Protein AF-A0A5N6U2P1-F1 (afdb_monomer)

Organism: Aspergillus avenaceus (NCBI:txid36643)

Radius of gyration: 16.38 Å; Cα contacts (8 Å, |Δi|>4): 109; chains: 1; bounding box: 56×25×41 Å

pLDDT: mean 74.32, std 17.7, range [40.38, 96.38]

Sequence (129 aa):
MARLFEHRIFPTGVAFATRALREAFEVDHDEPHRSVYILGAAQWILWYGQTLSSLVWQRIHSDARPEFPVTAEHSLDRFTTEKWKLWKTRFREYQGNDECAKVAQKAACLMDALEKNLTSPHVDQPSTT

Mean predicted aligned error: 10.52 Å

Secondary structure (DSSP, 8-state):
---GGGGT----SHHHHHHHHHHHHTS---TTHHHHHHHHHHHHHHHHHHHHHHHHHHHHH--PPPSS---GGG-GGG--HHHHHHHHHHHHH--SSHHHHHHHHHHHHHHHHHHHHHHS---------

Foldseek 3Di:
DDPCVVVVNFDLDPLSLQVLLCLLQVDDDDPPSNLSSLLVNLVSLVVCVLVLLVLQVCVVVDPDQDPDPQDPVSDCVPVYPVSLVRSLVCLCPDDPDPVSNVSSPVSSVSSVVSVVVSPDDPPPDPPDD

InterPro domains:
  IPR022085 Oxopyrrolidines biosynthesis cluster protein G [PF12311] (1-91)

Structure (mmCIF, N/CA/C/O backbone):
data_AF-A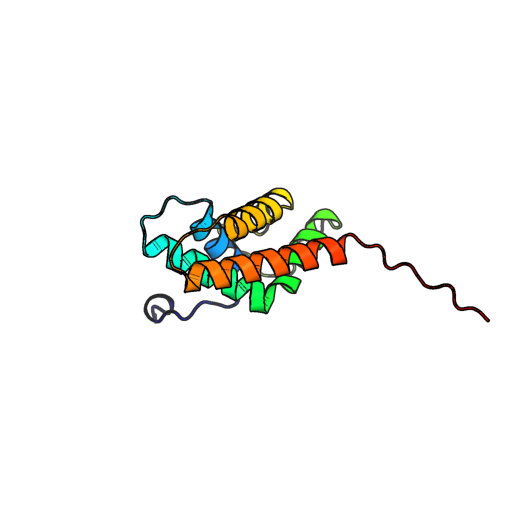0A5N6U2P1-F1
#
_entry.id   AF-A0A5N6U2P1-F1
#
loop_
_atom_site.group_PDB
_atom_site.id
_atom_site.type_symbol
_atom_site.label_atom_id
_atom_site.label_alt_id
_atom_site.label_comp_id
_atom_site.label_asym_id
_atom_site.label_entity_id
_atom_site.label_seq_id
_atom_site.pdbx_PDB_ins_code
_atom_site.Cartn_x
_atom_site.Cartn_y
_atom_site.Cartn_z
_atom_site.occupancy
_atom_site.B_iso_or_equiv
_atom_site.auth_seq_id
_atom_site.auth_comp_id
_atom_site.auth_asym_id
_atom_site.auth_atom_id
_atom_site.pdbx_PDB_model_num
ATOM 1 N N . MET A 1 1 ? -13.296 -14.034 -26.074 1.00 43.72 1 MET A N 1
ATOM 2 C CA . MET A 1 1 ? -12.328 -13.712 -25.002 1.00 43.72 1 MET A CA 1
ATOM 3 C C . MET A 1 1 ? -13.059 -13.763 -23.671 1.00 43.72 1 MET A C 1
ATOM 5 O O . MET A 1 1 ? -14.073 -13.089 -23.549 1.00 43.72 1 MET A O 1
ATOM 9 N N . ALA A 1 2 ? -12.618 -14.593 -22.722 1.00 42.84 2 ALA A N 1
ATOM 10 C CA . ALA A 1 2 ? -13.263 -14.697 -21.411 1.00 42.84 2 ALA A CA 1
ATOM 11 C C . ALA A 1 2 ? -12.993 -13.429 -20.582 1.00 42.84 2 ALA A C 1
ATOM 13 O O . ALA A 1 2 ? -11.846 -12.996 -20.462 1.00 42.84 2 ALA A O 1
ATOM 14 N N . ARG A 1 3 ? -14.043 -12.820 -20.023 1.00 50.03 3 ARG A N 1
ATOM 15 C CA . ARG A 1 3 ? -13.950 -11.617 -19.188 1.00 50.03 3 ARG A CA 1
ATOM 16 C C . ARG A 1 3 ? -13.594 -12.019 -17.755 1.00 50.03 3 ARG A C 1
ATOM 18 O O . ARG A 1 3 ? -14.439 -12.066 -16.873 1.00 50.03 3 ARG A O 1
ATOM 25 N N . LEU A 1 4 ? -12.321 -12.340 -17.532 1.00 54.22 4 LEU A N 1
ATOM 26 C CA . LEU A 1 4 ? -11.798 -12.850 -16.251 1.00 54.22 4 LEU A CA 1
ATOM 27 C C . LEU A 1 4 ? -12.116 -11.938 -15.047 1.00 54.22 4 LEU A C 1
AT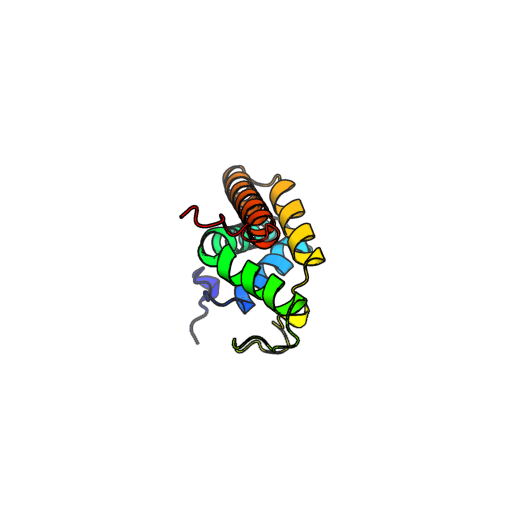OM 29 O O . LEU A 1 4 ? -12.334 -12.426 -13.939 1.00 54.22 4 LEU A O 1
ATOM 33 N N . PHE A 1 5 ? -12.244 -10.629 -15.283 1.00 46.94 5 PHE A N 1
ATOM 34 C CA . PHE A 1 5 ? -12.655 -9.646 -14.278 1.00 46.94 5 PHE A CA 1
ATOM 35 C C . PHE A 1 5 ? -14.098 -9.829 -13.786 1.00 46.94 5 PHE A C 1
ATOM 37 O O . PHE A 1 5 ? -14.353 -9.644 -12.599 1.00 46.94 5 PHE A O 1
ATOM 44 N N . GLU A 1 6 ? -15.025 -10.251 -14.653 1.00 54.22 6 GLU A N 1
ATOM 45 C CA . GLU A 1 6 ? -16.423 -10.525 -14.272 1.00 54.22 6 GLU A CA 1
ATOM 46 C C . GLU A 1 6 ? -16.522 -11.730 -13.322 1.00 54.22 6 GLU A C 1
ATOM 48 O O . GLU A 1 6 ? -17.463 -11.839 -12.540 1.00 54.22 6 GLU A O 1
ATOM 53 N N . HIS A 1 7 ? -15.499 -12.589 -13.322 1.00 52.84 7 HIS A N 1
ATOM 54 C CA . HIS A 1 7 ? -15.379 -13.742 -12.434 1.00 52.84 7 HIS A CA 1
ATOM 55 C C . HIS A 1 7 ? -14.413 -13.520 -11.261 1.00 52.84 7 HIS A C 1
ATOM 57 O O . HIS A 1 7 ? -14.073 -14.480 -10.573 1.00 52.84 7 HIS A O 1
ATOM 63 N N . ARG A 1 8 ? -13.972 -12.277 -11.009 1.00 51.59 8 ARG A N 1
ATOM 64 C CA . ARG A 1 8 ? -13.016 -11.930 -9.933 1.00 51.59 8 ARG A CA 1
ATOM 65 C C . ARG A 1 8 ? -11.684 -12.694 -10.019 1.00 51.59 8 ARG A C 1
ATOM 67 O O . ARG A 1 8 ? -11.005 -12.878 -9.011 1.00 51.59 8 ARG A O 1
ATOM 74 N N . ILE A 1 9 ? -11.300 -13.139 -11.217 1.00 49.88 9 ILE A N 1
ATOM 75 C CA . ILE A 1 9 ? -10.001 -13.766 -11.468 1.00 49.88 9 ILE A CA 1
ATOM 76 C C . ILE A 1 9 ? -9.036 -12.655 -11.864 1.00 49.88 9 ILE A C 1
ATOM 78 O O . ILE A 1 9 ? -9.091 -12.117 -12.972 1.00 49.88 9 ILE A O 1
ATOM 82 N N . PHE A 1 10 ? -8.164 -12.293 -10.930 1.00 54.53 10 PHE A N 1
ATOM 83 C CA . PHE A 1 10 ? -7.203 -11.217 -11.109 1.00 54.53 10 PHE A CA 1
ATOM 84 C C . PHE A 1 10 ? -5.871 -11.765 -11.643 1.00 54.53 10 PHE A C 1
ATOM 86 O O . PHE A 1 10 ? -5.324 -12.699 -11.051 1.00 54.53 10 PHE A O 1
ATOM 93 N N . PRO A 1 11 ? -5.317 -11.209 -12.738 1.00 56.31 11 PRO A N 1
ATOM 94 C CA . PRO A 1 11 ? -3.963 -11.539 -13.169 1.00 56.31 11 PRO A CA 1
ATOM 95 C C . PRO A 1 11 ? -2.972 -11.244 -12.035 1.00 56.31 11 PRO A C 1
ATOM 97 O O . PRO A 1 11 ? -2.982 -10.153 -11.474 1.00 56.31 11 PRO A O 1
ATOM 100 N N . THR A 1 12 ? -2.087 -12.182 -11.702 1.00 61.47 12 THR A N 1
ATOM 101 C CA . THR A 1 12 ? -1.146 -12.060 -10.568 1.00 61.47 12 THR A CA 1
ATOM 102 C C . THR A 1 12 ? 0.057 -11.148 -10.843 1.00 61.47 12 THR A C 1
ATOM 104 O O . THR A 1 12 ? 0.949 -11.029 -10.008 1.00 61.47 12 THR A O 1
ATOM 107 N N . GLY A 1 13 ? 0.098 -10.469 -11.992 1.00 68.31 13 GLY A N 1
ATOM 108 C CA . GLY A 1 13 ? 1.231 -9.641 -12.402 1.00 68.31 13 GLY A CA 1
ATOM 109 C C . GLY A 1 13 ? 1.360 -8.324 -11.629 1.00 68.31 13 GLY A C 1
ATOM 110 O O . GLY A 1 13 ? 0.380 -7.729 -11.186 1.00 68.31 13 GLY A O 1
ATOM 111 N N . VAL A 1 14 ? 2.584 -7.803 -11.553 1.00 70.94 14 VAL A N 1
ATOM 112 C CA . VAL A 1 14 ? 2.902 -6.511 -10.914 1.00 70.94 14 VAL A CA 1
ATOM 113 C C . VAL A 1 14 ? 2.126 -5.339 -11.534 1.00 70.94 14 VAL A C 1
ATOM 115 O O . VAL A 1 14 ? 1.682 -4.436 -10.832 1.00 70.94 14 VAL A O 1
ATOM 118 N N . ALA A 1 15 ? 1.896 -5.372 -12.848 1.00 72.50 15 ALA A N 1
ATOM 119 C CA . ALA A 1 15 ? 1.059 -4.399 -13.551 1.00 72.50 15 ALA A CA 1
ATOM 120 C C . ALA A 1 15 ? -0.365 -4.313 -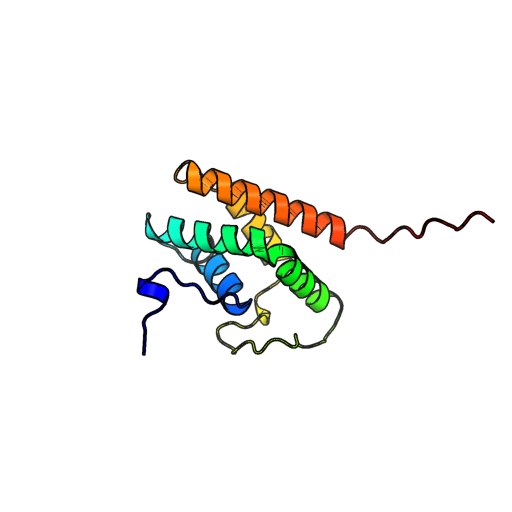12.968 1.00 72.50 15 ALA A C 1
ATOM 122 O O . ALA A 1 15 ? -0.923 -3.221 -12.828 1.00 72.50 15 ALA A O 1
ATOM 123 N N . PHE A 1 16 ? -0.937 -5.461 -12.589 1.00 74.94 16 PHE A N 1
ATOM 124 C CA . PHE A 1 16 ? -2.250 -5.523 -11.961 1.00 74.94 16 PHE A CA 1
ATOM 125 C C . PHE A 1 16 ? -2.215 -4.946 -10.544 1.00 74.94 16 PHE A C 1
ATOM 127 O O . PHE A 1 16 ? -3.080 -4.141 -10.211 1.00 74.94 16 PHE A O 1
ATOM 134 N N . ALA A 1 17 ? -1.192 -5.272 -9.749 1.00 79.00 17 ALA A N 1
ATOM 135 C CA . ALA A 1 17 ? -0.997 -4.694 -8.417 1.00 79.00 17 ALA A CA 1
ATOM 136 C C . ALA A 1 17 ? -0.971 -3.164 -8.456 1.00 79.00 17 ALA A C 1
ATOM 138 O O . ALA A 1 17 ? -1.696 -2.494 -7.721 1.00 79.00 17 ALA A O 1
ATOM 139 N N . THR A 1 18 ? -0.179 -2.614 -9.379 1.00 78.94 18 THR A N 1
ATOM 140 C CA . THR A 1 18 ? -0.067 -1.171 -9.600 1.00 78.94 18 THR A CA 1
ATOM 141 C C . THR A 1 18 ? -1.401 -0.562 -9.985 1.00 78.94 18 THR A C 1
ATOM 143 O O . THR A 1 18 ? -1.775 0.481 -9.455 1.00 78.94 18 THR A O 1
ATOM 146 N N . ARG A 1 19 ? -2.146 -1.204 -10.890 1.00 81.06 19 ARG A N 1
ATOM 147 C CA . ARG A 1 19 ? -3.484 -0.738 -11.247 1.00 81.06 19 ARG A CA 1
ATOM 148 C C . ARG A 1 19 ? -4.412 -0.762 -10.034 1.00 81.06 19 ARG A C 1
ATOM 150 O O . ARG A 1 19 ? -5.017 0.259 -9.750 1.00 81.06 19 ARG A O 1
ATOM 157 N N . ALA A 1 20 ? -4.487 -1.871 -9.304 1.00 85.56 20 ALA A N 1
ATOM 158 C CA . ALA A 1 20 ? -5.373 -2.014 -8.152 1.00 85.56 20 ALA A CA 1
ATOM 159 C C . ALA A 1 20 ? -5.085 -0.968 -7.060 1.00 85.56 20 ALA A C 1
ATOM 161 O O . ALA A 1 20 ? -6.016 -0.370 -6.535 1.00 85.56 20 ALA A O 1
ATOM 162 N N . LEU A 1 21 ? -3.810 -0.685 -6.769 1.00 88.25 21 LEU A N 1
ATOM 163 C CA . LEU A 1 21 ? -3.408 0.357 -5.813 1.00 88.25 21 LEU A CA 1
ATOM 164 C C . LEU A 1 21 ? -3.831 1.763 -6.261 1.00 88.25 21 LEU A C 1
ATOM 166 O O . LEU A 1 21 ? -4.281 2.567 -5.445 1.00 88.25 21 LEU A O 1
ATOM 170 N N . ARG A 1 22 ? -3.718 2.057 -7.560 1.00 87.38 22 ARG A N 1
ATOM 171 C CA . ARG A 1 22 ? -4.159 3.339 -8.126 1.00 87.38 22 ARG A CA 1
ATOM 172 C C . ARG A 1 22 ? -5.675 3.469 -8.096 1.00 87.38 22 ARG A C 1
ATOM 174 O O . ARG A 1 22 ? -6.176 4.483 -7.635 1.00 87.38 22 ARG A O 1
ATOM 181 N N . GLU A 1 23 ? -6.394 2.444 -8.529 1.00 88.12 23 GLU A N 1
ATOM 182 C CA . GLU A 1 23 ? -7.858 2.429 -8.471 1.00 88.12 23 GLU A CA 1
ATOM 183 C C . GLU A 1 23 ? -8.357 2.543 -7.021 1.00 88.12 23 GLU A C 1
ATOM 185 O O . GLU A 1 23 ? -9.344 3.210 -6.760 1.00 88.12 23 GLU A O 1
ATOM 190 N N . ALA A 1 24 ? -7.651 1.967 -6.045 1.00 88.75 24 ALA A N 1
ATOM 191 C CA . ALA A 1 24 ? -8.032 2.050 -4.636 1.00 88.75 24 ALA A CA 1
ATOM 192 C C . ALA A 1 24 ? -7.866 3.456 -4.015 1.00 88.75 24 ALA A C 1
ATOM 194 O O . ALA A 1 24 ? -8.639 3.836 -3.125 1.00 88.75 24 ALA A O 1
ATOM 195 N N . PHE A 1 25 ? -6.830 4.203 -4.424 1.00 89.94 25 PHE A N 1
ATOM 196 C CA . PHE A 1 25 ? -6.350 5.374 -3.671 1.00 89.94 25 PHE A CA 1
ATOM 197 C C . PHE A 1 25 ? -6.060 6.640 -4.483 1.00 89.94 25 PHE A C 1
ATOM 199 O O . PHE A 1 25 ? -5.823 7.686 -3.881 1.00 89.94 25 PHE A O 1
ATOM 206 N N . GLU A 1 26 ? -6.038 6.561 -5.810 1.00 87.50 26 GLU A N 1
ATOM 207 C CA . GLU A 1 26 ? -5.763 7.689 -6.715 1.00 87.50 26 GLU A CA 1
ATOM 208 C C . GLU A 1 26 ? -6.938 8.015 -7.642 1.00 87.50 26 GLU A C 1
ATOM 210 O O . GLU A 1 26 ? -6.905 9.043 -8.314 1.00 87.50 26 GLU A O 1
ATOM 215 N N . VAL A 1 27 ? -7.943 7.143 -7.708 1.00 86.06 27 VAL A N 1
ATOM 216 C CA . VAL A 1 27 ? -9.161 7.344 -8.493 1.00 86.06 27 VAL A CA 1
ATOM 217 C C . VAL A 1 27 ? -10.334 7.464 -7.531 1.00 86.06 27 VAL A C 1
ATOM 219 O O . VAL A 1 27 ? -10.460 6.670 -6.596 1.00 86.06 27 VAL A O 1
ATOM 222 N N . ASP A 1 28 ? -11.185 8.459 -7.763 1.00 82.88 28 ASP A N 1
ATOM 223 C CA . ASP A 1 28 ? -12.415 8.627 -7.000 1.00 82.88 28 ASP A CA 1
ATOM 224 C C . ASP A 1 28 ? -13.443 7.595 -7.466 1.00 82.88 28 ASP A C 1
ATOM 226 O O . ASP A 1 28 ? -13.902 7.609 -8.608 1.00 82.88 28 ASP A O 1
ATOM 230 N N . HIS A 1 29 ? -13.785 6.683 -6.559 1.00 81.25 29 HIS A N 1
ATOM 231 C CA . HIS A 1 29 ? -14.818 5.670 -6.743 1.00 81.25 29 HIS A CA 1
ATOM 232 C C . HIS A 1 29 ? -15.837 5.774 -5.617 1.00 81.25 29 HIS A C 1
ATOM 234 O O . HIS A 1 29 ? -15.462 5.923 -4.450 1.00 81.25 29 HIS A O 1
ATOM 240 N N . ASP A 1 30 ? -17.107 5.584 -5.958 1.00 83.06 30 ASP A N 1
ATOM 241 C CA . ASP A 1 30 ? -18.156 5.365 -4.968 1.00 83.06 30 ASP A CA 1
ATOM 242 C C . ASP A 1 30 ? -18.021 3.969 -4.335 1.00 83.06 30 ASP A C 1
ATOM 244 O O . ASP A 1 30 ? -17.568 3.000 -4.960 1.00 83.06 30 ASP A O 1
ATOM 248 N N . GLU A 1 31 ? -18.462 3.826 -3.086 1.00 75.88 31 GLU A N 1
ATOM 249 C CA . GLU A 1 31 ? -18.674 2.499 -2.503 1.00 75.88 31 GLU A CA 1
ATOM 250 C C . GLU A 1 31 ? -19.850 1.797 -3.215 1.00 75.88 31 GLU A C 1
ATOM 252 O O . GLU A 1 31 ? -20.840 2.449 -3.550 1.00 75.88 31 GLU A O 1
ATOM 257 N N . PRO A 1 32 ? -19.787 0.474 -3.474 1.00 79.44 32 PRO A N 1
ATOM 258 C CA . PRO A 1 32 ? -18.800 -0.496 -2.987 1.00 79.44 32 PRO A CA 1
ATOM 259 C C . PRO A 1 32 ? -17.602 -0.721 -3.930 1.00 79.44 32 PRO A C 1
ATOM 261 O O . PRO A 1 32 ? -16.786 -1.613 -3.687 1.00 79.44 32 PRO A O 1
ATOM 264 N N . HIS A 1 33 ? -17.498 0.023 -5.036 1.00 81.50 33 HIS A N 1
ATOM 265 C CA . HIS A 1 33 ? -16.470 -0.211 -6.058 1.00 81.50 33 HIS A CA 1
ATOM 266 C C . HIS A 1 33 ? -15.064 0.016 -5.504 1.00 81.50 33 HIS A C 1
ATOM 268 O O . HIS A 1 33 ? -14.164 -0.796 -5.736 1.00 81.50 33 HIS A O 1
ATOM 274 N N . ARG A 1 34 ? -14.894 1.060 -4.689 1.00 85.06 34 ARG A N 1
ATOM 275 C CA . ARG A 1 34 ? -13.631 1.343 -4.002 1.00 85.06 34 ARG A CA 1
ATOM 276 C C . ARG A 1 34 ? -13.192 0.196 -3.083 1.00 85.06 34 ARG A C 1
ATOM 278 O O . ARG A 1 34 ? -12.038 -0.231 -3.162 1.00 85.06 34 ARG A O 1
ATOM 285 N N . SER A 1 35 ? -14.106 -0.365 -2.284 1.00 86.06 35 SER A N 1
ATOM 286 C CA . SER A 1 35 ? -13.832 -1.528 -1.423 1.00 86.06 35 SER A CA 1
ATOM 287 C C . SER A 1 35 ? -13.256 -2.726 -2.187 1.00 86.06 35 SER A C 1
ATOM 289 O O . SER A 1 35 ? -12.379 -3.417 -1.668 1.00 86.06 35 SER A O 1
ATOM 291 N N . VAL A 1 36 ? -13.716 -2.984 -3.418 1.00 87.75 36 VAL A N 1
ATOM 292 C CA . VAL A 1 36 ? -13.224 -4.105 -4.240 1.00 87.75 36 VAL A CA 1
ATOM 293 C C . VAL A 1 36 ? -11.761 -3.903 -4.629 1.00 87.75 36 VAL A C 1
ATOM 295 O O . VAL A 1 36 ? -10.962 -4.835 -4.517 1.00 87.75 36 VAL A O 1
ATOM 298 N N . TYR A 1 37 ? -11.389 -2.690 -5.040 1.00 89.12 37 TYR A N 1
ATOM 299 C CA . TYR A 1 37 ? -10.001 -2.378 -5.377 1.00 89.12 37 TYR A CA 1
ATOM 300 C C . TYR A 1 37 ? -9.093 -2.396 -4.150 1.00 89.12 37 TYR A C 1
ATOM 302 O O . TYR A 1 37 ? -7.981 -2.913 -4.238 1.00 89.12 37 TYR A O 1
ATOM 310 N N . ILE A 1 38 ? -9.572 -1.919 -2.997 1.00 90.38 38 ILE A N 1
ATOM 311 C CA . ILE A 1 38 ? -8.824 -1.983 -1.734 1.00 90.38 38 ILE A CA 1
ATOM 312 C C . ILE A 1 38 ? -8.561 -3.434 -1.330 1.00 90.38 38 ILE A C 1
ATOM 314 O O . ILE A 1 38 ? -7.420 -3.767 -1.014 1.00 90.38 38 ILE A O 1
ATOM 318 N N . LEU A 1 39 ? -9.567 -4.312 -1.398 1.00 90.62 39 LEU A N 1
ATOM 319 C CA . LEU A 1 39 ? -9.384 -5.742 -1.129 1.00 90.62 39 LEU A CA 1
ATOM 320 C C . LEU A 1 39 ? -8.395 -6.377 -2.104 1.00 90.62 39 LEU A C 1
ATOM 322 O O . LEU A 1 39 ? -7.460 -7.045 -1.668 1.00 90.62 39 LEU A O 1
ATOM 326 N N . GLY A 1 40 ? -8.567 -6.143 -3.408 1.00 87.88 40 GLY A N 1
ATOM 327 C CA . GLY A 1 40 ? -7.678 -6.690 -4.431 1.00 87.88 40 GLY A CA 1
ATOM 328 C C . GLY A 1 40 ? -6.229 -6.238 -4.243 1.00 87.88 40 GLY A C 1
ATOM 329 O O . GLY A 1 40 ? -5.309 -7.054 -4.295 1.00 87.88 40 GLY A O 1
ATOM 330 N N . ALA A 1 41 ? -6.021 -4.953 -3.953 1.00 90.31 41 ALA A N 1
ATOM 331 C CA . ALA A 1 41 ? -4.702 -4.397 -3.694 1.00 90.31 41 ALA A CA 1
ATOM 332 C C . ALA A 1 41 ? -4.096 -4.945 -2.391 1.00 90.31 41 ALA A C 1
ATOM 334 O O . ALA A 1 41 ? -2.946 -5.383 -2.388 1.00 90.31 41 ALA A O 1
ATOM 335 N N . ALA A 1 42 ? -4.864 -4.979 -1.298 1.00 92.50 42 ALA A N 1
ATOM 336 C CA . ALA A 1 42 ? -4.397 -5.487 -0.011 1.00 92.50 42 ALA A CA 1
ATOM 337 C C . ALA A 1 42 ? -4.022 -6.972 -0.092 1.00 92.50 42 ALA A C 1
ATOM 339 O O . ALA A 1 42 ? -2.969 -7.379 0.394 1.00 92.50 42 ALA A O 1
ATOM 340 N N . GLN A 1 43 ? -4.849 -7.779 -0.755 1.00 90.00 43 GLN A N 1
ATOM 341 C CA . GLN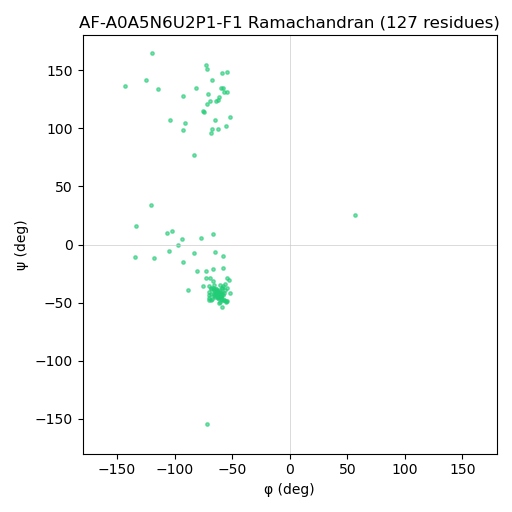 A 1 43 ? -4.595 -9.200 -0.959 1.00 90.00 43 GLN A CA 1
ATOM 342 C C . GLN A 1 43 ? -3.333 -9.432 -1.791 1.00 90.00 43 GLN A C 1
ATOM 344 O O . GLN A 1 43 ? -2.523 -10.295 -1.455 1.00 90.00 43 GLN A O 1
ATOM 349 N N . TRP A 1 44 ? -3.112 -8.616 -2.822 1.00 87.88 44 TRP A N 1
ATOM 350 C CA . TRP A 1 44 ? -1.895 -8.704 -3.617 1.00 87.88 44 TRP A CA 1
ATOM 351 C C . TRP A 1 44 ? -0.651 -8.335 -2.793 1.00 87.88 44 TRP A C 1
ATOM 353 O O . TRP A 1 44 ? 0.341 -9.057 -2.845 1.00 87.88 44 TRP A O 1
ATOM 363 N N . ILE A 1 45 ? -0.705 -7.281 -1.967 1.00 90.19 45 ILE A N 1
ATOM 364 C CA . ILE A 1 45 ? 0.380 -6.942 -1.026 1.00 90.19 45 ILE A CA 1
ATOM 365 C C . ILE A 1 45 ? 0.669 -8.104 -0.071 1.00 90.19 45 ILE A C 1
ATOM 367 O O . ILE A 1 45 ? 1.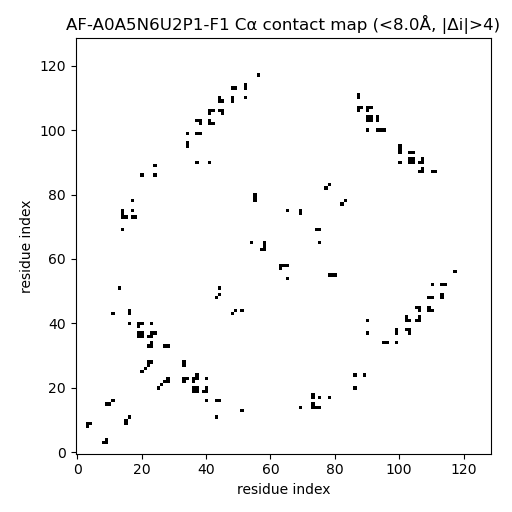829 -8.432 0.162 1.00 90.19 45 ILE A O 1
ATOM 371 N N . LEU A 1 46 ? -0.367 -8.751 0.458 1.00 90.19 46 LEU A N 1
ATOM 372 C CA . LEU A 1 46 ? -0.209 -9.872 1.384 1.00 90.19 46 LEU A CA 1
ATOM 373 C C . LEU A 1 46 ? 0.425 -11.106 0.729 1.00 90.19 46 LEU A C 1
ATOM 375 O O . LEU A 1 46 ? 1.148 -11.836 1.403 1.00 90.19 46 LEU A O 1
ATOM 379 N N . TRP A 1 47 ? 0.188 -11.338 -0.562 1.00 87.50 47 TRP A N 1
ATOM 380 C CA . TRP A 1 47 ? 0.762 -12.476 -1.287 1.00 87.50 47 TRP A CA 1
ATOM 381 C C . TRP A 1 47 ? 2.136 -12.196 -1.896 1.00 87.50 47 TRP A C 1
ATOM 383 O O . TRP A 1 47 ? 3.003 -13.064 -1.874 1.00 87.50 47 TRP A O 1
ATOM 393 N N . TYR A 1 48 ? 2.339 -10.995 -2.436 1.00 83.06 48 TYR A N 1
ATOM 394 C CA . TYR A 1 48 ? 3.479 -10.665 -3.298 1.00 83.06 48 TYR A CA 1
ATOM 395 C C . TYR A 1 48 ? 4.160 -9.340 -2.926 1.00 83.06 48 TYR A C 1
ATOM 397 O O . TYR A 1 48 ? 4.944 -8.791 -3.703 1.00 83.06 48 TYR A O 1
ATOM 405 N N . GLY A 1 49 ? 3.904 -8.808 -1.727 1.00 80.19 49 GLY A N 1
ATOM 406 C CA . GLY A 1 49 ? 4.431 -7.516 -1.281 1.00 80.19 49 GLY A CA 1
ATOM 407 C C . GLY A 1 49 ? 5.956 -7.421 -1.336 1.00 80.19 49 GLY A C 1
ATOM 408 O O . GLY A 1 49 ? 6.479 -6.367 -1.686 1.00 80.19 49 GLY A O 1
ATOM 409 N N . GLN A 1 50 ? 6.671 -8.522 -1.077 1.00 81.69 50 GLN A N 1
ATOM 410 C CA . GLN A 1 50 ? 8.133 -8.580 -1.203 1.00 81.69 50 GLN A CA 1
ATOM 411 C C . GLN A 1 50 ? 8.608 -8.268 -2.626 1.00 81.69 50 GLN A C 1
ATOM 413 O O . GLN A 1 50 ? 9.499 -7.441 -2.790 1.00 81.69 50 GLN A O 1
ATOM 418 N N . THR A 1 51 ? 7.985 -8.867 -3.647 1.00 80.94 51 THR A N 1
ATOM 419 C CA . THR A 1 51 ? 8.317 -8.634 -5.063 1.00 80.94 51 THR A CA 1
ATOM 420 C C . THR A 1 51 ? 8.116 -7.173 -5.448 1.00 80.94 51 THR A C 1
ATOM 422 O O . THR A 1 51 ? 8.932 -6.574 -6.138 1.00 80.94 51 THR A O 1
ATOM 425 N N . LEU A 1 52 ? 7.031 -6.562 -4.983 1.00 75.94 52 LEU A N 1
ATOM 426 C CA . LEU A 1 52 ? 6.747 -5.158 -5.273 1.00 75.94 52 LEU A CA 1
ATOM 427 C C . LEU A 1 52 ? 7.709 -4.225 -4.547 1.00 75.94 52 LEU A C 1
ATOM 429 O O . LEU A 1 52 ? 8.203 -3.267 -5.132 1.00 75.94 52 LEU A O 1
ATOM 433 N N . SER A 1 53 ? 8.011 -4.536 -3.289 1.00 78.06 53 SER A N 1
ATOM 434 C CA . SER A 1 53 ? 8.951 -3.775 -2.478 1.00 78.06 53 SER A CA 1
ATOM 435 C C . SER A 1 53 ? 10.376 -3.862 -3.030 1.00 78.06 53 SER A C 1
ATOM 437 O O . SER A 1 53 ? 11.080 -2.854 -3.058 1.00 78.06 53 SER A O 1
ATOM 439 N N . SER A 1 54 ? 10.799 -5.028 -3.533 1.00 77.12 54 SER A N 1
ATOM 440 C CA . SER A 1 54 ? 12.099 -5.172 -4.193 1.00 77.12 54 SER A CA 1
ATOM 441 C C . SER A 1 54 ? 12.157 -4.382 -5.494 1.00 77.12 54 SER A C 1
ATOM 443 O O . SER A 1 54 ? 13.183 -3.778 -5.770 1.00 77.12 54 SER A O 1
ATOM 445 N N . LEU A 1 55 ? 11.068 -4.323 -6.268 1.00 73.38 55 LEU A N 1
ATOM 446 C CA . LEU A 1 55 ? 10.999 -3.506 -7.484 1.00 73.38 55 LEU A CA 1
ATOM 447 C C . LEU A 1 55 ? 11.070 -2.006 -7.178 1.00 73.38 55 LEU A C 1
ATOM 449 O O . LEU A 1 55 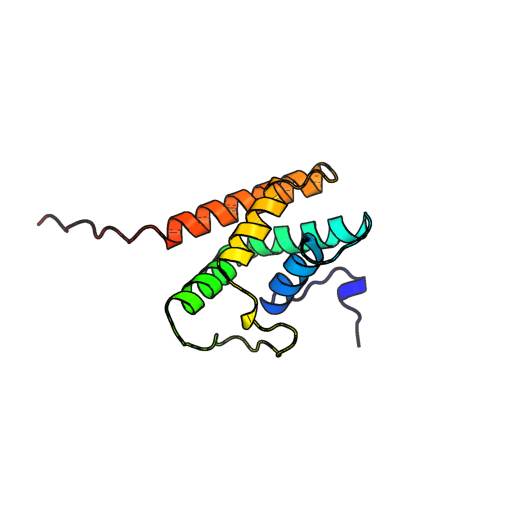? 11.771 -1.280 -7.882 1.00 73.38 55 LEU A O 1
ATOM 453 N N . VAL A 1 56 ? 10.401 -1.547 -6.112 1.00 71.81 56 VAL A N 1
ATOM 454 C CA . VAL A 1 56 ? 10.538 -0.163 -5.617 1.00 71.81 56 VAL A CA 1
ATOM 455 C C . VAL A 1 56 ? 12.008 0.118 -5.304 1.00 71.81 56 VAL A C 1
ATOM 457 O O . VAL A 1 56 ? 12.553 1.125 -5.743 1.00 71.81 56 VAL A O 1
ATOM 460 N N . TRP A 1 57 ? 12.665 -0.795 -4.588 1.00 71.62 57 TRP A N 1
ATOM 461 C CA . TRP A 1 57 ? 14.047 -0.628 -4.149 1.00 71.62 57 TRP A CA 1
ATOM 462 C C . TRP A 1 57 ? 15.073 -0.697 -5.286 1.00 71.62 57 TRP A C 1
ATOM 464 O O . TRP A 1 57 ? 15.952 0.161 -5.372 1.00 71.62 57 TRP A O 1
ATOM 474 N N . GLN A 1 58 ? 14.948 -1.680 -6.180 1.00 68.88 58 GLN A N 1
ATOM 475 C CA . GLN A 1 58 ? 15.813 -1.865 -7.350 1.00 68.88 58 GLN A CA 1
ATOM 476 C C . GLN A 1 58 ? 15.774 -0.649 -8.267 1.00 68.88 58 GLN A C 1
ATOM 478 O O . GLN A 1 58 ? 16.809 -0.250 -8.786 1.00 68.88 58 GLN A O 1
ATOM 483 N N . ARG A 1 59 ? 14.610 -0.015 -8.419 1.00 66.69 59 ARG A N 1
ATOM 484 C CA . ARG A 1 59 ? 14.478 1.197 -9.227 1.00 66.69 59 ARG A CA 1
ATOM 485 C C . ARG A 1 59 ? 15.164 2.420 -8.611 1.00 66.69 59 ARG A C 1
ATOM 487 O O . ARG A 1 59 ? 15.578 3.312 -9.337 1.00 66.69 59 ARG A O 1
ATOM 494 N N . ILE A 1 60 ? 15.275 2.476 -7.284 1.00 61.06 60 ILE A N 1
ATOM 495 C CA . ILE A 1 60 ? 15.996 3.552 -6.584 1.00 61.06 60 ILE A CA 1
ATOM 496 C C . ILE A 1 60 ? 17.512 3.362 -6.716 1.00 61.06 60 ILE A C 1
ATOM 498 O O . ILE A 1 60 ? 18.244 4.341 -6.812 1.00 61.06 60 ILE A O 1
ATOM 502 N N . HIS A 1 61 ? 17.978 2.110 -6.707 1.00 58.22 61 HIS A N 1
ATOM 503 C CA . HIS A 1 61 ? 19.404 1.775 -6.601 1.00 58.22 61 HIS A CA 1
ATOM 504 C C . HIS A 1 61 ? 20.039 1.308 -7.912 1.00 58.22 61 HIS A C 1
ATOM 506 O O . HIS A 1 61 ? 21.248 1.099 -7.965 1.00 58.22 61 HIS A O 1
ATOM 512 N N . SER A 1 62 ? 19.251 1.132 -8.970 1.00 52.16 62 SER A N 1
ATOM 513 C CA . SER A 1 62 ? 19.751 0.773 -10.288 1.00 52.16 62 SER A CA 1
ATOM 514 C C . SER A 1 62 ? 18.946 1.479 -11.375 1.00 52.16 62 SER A C 1
ATOM 516 O O . SER A 1 62 ? 17.717 1.455 -11.363 1.00 52.16 62 SER A O 1
ATOM 518 N N . ASP A 1 63 ? 19.647 2.016 -12.373 1.00 52.44 63 ASP A N 1
ATOM 519 C CA . ASP A 1 63 ? 19.071 2.417 -13.666 1.00 52.44 63 ASP A CA 1
ATOM 520 C C . ASP A 1 63 ? 18.579 1.201 -14.488 1.00 52.44 63 ASP A C 1
ATOM 522 O O . ASP A 1 63 ? 18.246 1.315 -15.671 1.00 52.44 63 ASP A O 1
ATOM 526 N N . ALA A 1 64 ? 18.544 0.001 -13.892 1.00 49.22 64 ALA A N 1
ATOM 527 C CA . ALA A 1 64 ? 18.127 -1.208 -14.570 1.00 49.22 64 ALA A CA 1
ATOM 528 C C . ALA A 1 64 ? 16.612 -1.179 -14.794 1.00 49.22 64 ALA A C 1
ATOM 530 O O . ALA A 1 64 ? 15.799 -1.107 -13.869 1.00 49.22 64 ALA A O 1
ATOM 531 N N . ARG A 1 65 ? 16.228 -1.262 -16.068 1.00 52.00 65 ARG A N 1
ATOM 532 C CA . ARG A 1 65 ? 14.838 -1.446 -16.470 1.00 52.00 65 ARG A CA 1
ATOM 533 C C . 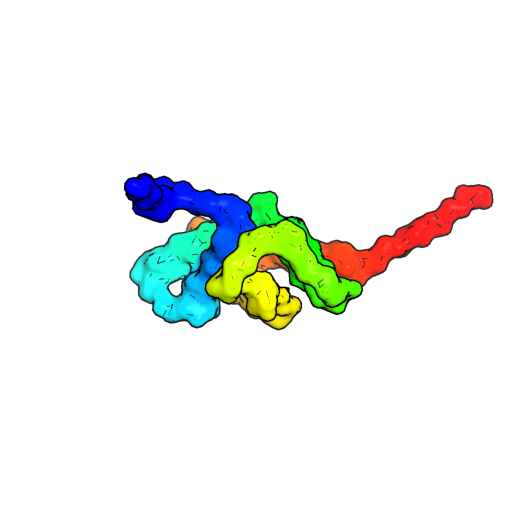ARG A 1 65 ? 14.353 -2.786 -15.892 1.00 52.00 65 ARG A C 1
ATOM 535 O O . ARG A 1 65 ? 15.025 -3.791 -16.117 1.00 52.00 65 ARG A O 1
ATOM 542 N N . PRO A 1 66 ? 13.227 -2.831 -15.162 1.00 50.78 66 PRO A N 1
ATOM 543 C CA . PRO A 1 66 ? 12.742 -4.077 -14.579 1.00 50.78 66 PRO A CA 1
ATOM 544 C C . PRO A 1 66 ? 12.505 -5.128 -15.675 1.00 50.78 66 PRO A C 1
ATOM 546 O O . PRO A 1 66 ? 11.902 -4.819 -16.701 1.00 50.78 66 PRO A O 1
ATOM 549 N N . GLU A 1 67 ? 12.950 -6.370 -15.446 1.00 50.72 67 GLU A N 1
ATOM 550 C CA . GLU A 1 67 ? 12.842 -7.504 -16.392 1.00 50.72 67 GLU A CA 1
ATOM 551 C C . GLU A 1 67 ? 11.394 -7.943 -16.681 1.00 50.72 67 GLU A C 1
ATOM 553 O O . GLU A 1 67 ? 11.140 -8.789 -17.538 1.00 50.72 67 GLU A O 1
ATOM 558 N N . PHE A 1 68 ? 10.416 -7.370 -15.982 1.00 50.88 68 PHE A N 1
ATOM 559 C CA . PHE A 1 68 ? 9.012 -7.679 -16.199 1.00 50.88 68 PHE A CA 1
ATOM 560 C C . PHE A 1 68 ? 8.469 -6.896 -17.401 1.00 50.88 68 PHE A C 1
ATOM 562 O O . PHE A 1 68 ? 8.685 -5.685 -17.488 1.00 50.88 68 PHE A O 1
ATOM 569 N N . PRO A 1 69 ? 7.714 -7.535 -18.314 1.00 45.44 69 PRO A N 1
ATOM 570 C CA . PRO A 1 69 ? 7.087 -6.839 -19.426 1.00 45.44 69 PRO A CA 1
ATOM 571 C C . PRO A 1 69 ? 5.990 -5.930 -18.876 1.00 45.44 69 PRO A C 1
ATOM 573 O O . PRO A 1 69 ? 4.865 -6.356 -18.612 1.00 45.44 69 PRO A O 1
ATOM 576 N N . VAL A 1 70 ? 6.329 -4.662 -18.671 1.00 49.88 70 VAL A N 1
ATOM 577 C CA . VAL A 1 70 ? 5.372 -3.647 -18.255 1.00 49.88 70 VAL A CA 1
ATOM 578 C C . VAL A 1 70 ? 5.041 -2.790 -19.465 1.00 49.88 70 VAL A C 1
ATOM 580 O O . VAL A 1 70 ? 5.854 -1.999 -19.934 1.00 49.88 70 VAL A O 1
ATOM 583 N N . THR A 1 71 ? 3.841 -2.966 -20.009 1.00 46.62 71 THR A N 1
ATOM 584 C CA . THR A 1 71 ? 3.307 -2.076 -21.046 1.00 46.62 71 THR A CA 1
ATOM 585 C C . THR A 1 71 ? 3.254 -0.640 -20.516 1.00 46.62 71 THR A C 1
ATOM 587 O O . THR A 1 71 ? 2.993 -0.437 -19.331 1.00 46.62 71 THR A O 1
ATOM 590 N N . ALA A 1 72 ? 3.450 0.363 -21.377 1.00 46.31 72 ALA A N 1
ATOM 591 C CA . ALA A 1 72 ? 3.543 1.781 -20.992 1.00 46.31 72 ALA A CA 1
ATOM 592 C C . ALA A 1 72 ? 2.367 2.299 -20.127 1.00 46.31 72 ALA A C 1
ATOM 594 O O . ALA A 1 72 ? 2.555 3.157 -19.270 1.00 46.31 72 ALA A O 1
ATOM 595 N N . GLU A 1 73 ? 1.165 1.743 -20.291 1.00 44.91 73 GLU A N 1
ATOM 596 C CA . GLU A 1 73 ? -0.028 2.089 -19.499 1.00 44.91 73 GLU A CA 1
ATOM 597 C C . GLU A 1 73 ? 0.017 1.561 -18.048 1.00 44.91 73 GLU A C 1
ATOM 599 O O . GLU A 1 73 ? -0.589 2.120 -17.132 1.00 44.91 73 GLU A O 1
ATOM 604 N N . HIS A 1 74 ? 0.811 0.517 -17.820 1.00 51.72 74 HIS A N 1
ATOM 605 C CA . HIS A 1 74 ? 1.036 -0.122 -16.527 1.00 51.72 74 HIS A CA 1
ATOM 606 C C . HIS A 1 74 ? 2.413 0.189 -15.946 1.00 51.72 74 HIS A C 1
ATOM 608 O O . HIS A 1 74 ? 2.803 -0.455 -14.972 1.00 51.72 74 HIS A O 1
ATOM 614 N N . SER A 1 75 ? 3.147 1.134 -16.550 1.00 53.53 75 SER A N 1
ATOM 615 C CA . SER A 1 75 ? 4.579 1.266 -16.327 1.00 53.53 75 SER A CA 1
ATOM 616 C C . SER A 1 75 ? 4.920 1.395 -14.845 1.00 53.53 75 SER A C 1
ATOM 618 O O . SER A 1 75 ? 4.351 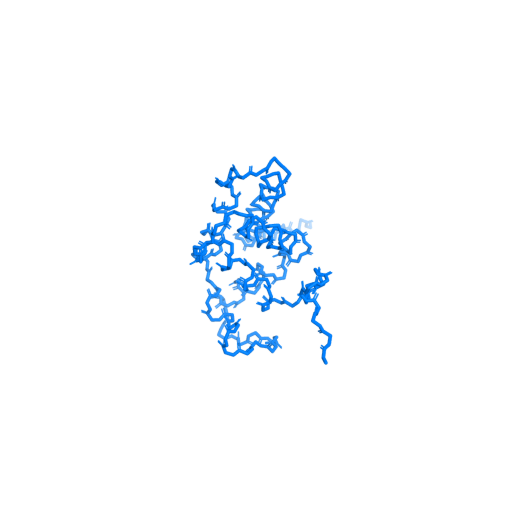2.199 -14.093 1.00 53.53 75 SER A O 1
ATOM 620 N N . LEU A 1 76 ? 5.902 0.588 -14.436 1.00 56.44 76 LEU A N 1
ATOM 621 C CA . LEU A 1 76 ? 6.562 0.702 -13.141 1.00 56.44 76 LEU A CA 1
ATOM 622 C C . LEU A 1 76 ? 7.188 2.087 -12.964 1.00 56.44 76 LEU A C 1
ATOM 624 O O . LEU A 1 76 ? 7.543 2.436 -11.844 1.00 56.44 76 LEU A O 1
ATOM 628 N N . ASP A 1 77 ? 7.235 2.907 -14.025 1.00 54.59 77 ASP A N 1
ATOM 629 C CA . ASP A 1 77 ? 7.726 4.277 -13.999 1.00 54.59 77 ASP A CA 1
ATOM 630 C C . ASP A 1 77 ? 6.969 5.163 -12.998 1.00 54.59 77 ASP A C 1
ATOM 632 O O . ASP A 1 77 ? 7.484 6.181 -12.527 1.00 54.59 77 ASP A O 1
ATOM 636 N N . ARG A 1 78 ? 5.762 4.743 -12.611 1.00 60.47 78 ARG A N 1
ATOM 637 C CA . ARG A 1 78 ? 4.916 5.425 -11.625 1.00 60.47 78 ARG A CA 1
ATOM 638 C C . ARG A 1 78 ? 5.027 4.855 -10.212 1.00 60.47 78 ARG A C 1
ATOM 640 O O . ARG A 1 78 ? 4.347 5.355 -9.321 1.00 60.47 78 ARG A O 1
ATOM 647 N N . PHE A 1 79 ? 5.841 3.824 -10.009 1.00 69.75 79 PHE A N 1
ATOM 648 C CA . PHE A 1 79 ? 6.068 3.177 -8.722 1.00 69.75 79 PHE A CA 1
ATOM 649 C C . PHE A 1 79 ? 7.285 3.816 -8.045 1.00 69.75 79 PHE A C 1
ATOM 651 O O . PHE A 1 79 ? 8.426 3.528 -8.406 1.00 69.75 79 PHE A O 1
ATOM 658 N N . THR A 1 80 ? 7.032 4.745 -7.121 1.00 76.38 80 THR A N 1
ATOM 659 C CA . THR A 1 80 ? 8.060 5.476 -6.363 1.00 76.38 80 THR A CA 1
ATOM 660 C C . THR A 1 80 ? 7.907 5.229 -4.864 1.00 76.38 80 THR A C 1
ATOM 662 O O . THR A 1 80 ? 6.861 4.760 -4.402 1.00 76.38 80 THR A O 1
ATOM 665 N N . THR A 1 81 ? 8.930 5.569 -4.080 1.00 80.19 81 THR A N 1
ATOM 666 C CA . THR A 1 81 ? 8.878 5.485 -2.613 1.00 80.19 81 THR A CA 1
ATOM 667 C C . THR A 1 81 ? 7.754 6.339 -2.035 1.00 80.19 81 THR A C 1
ATOM 669 O O . THR A 1 81 ? 7.097 5.932 -1.077 1.00 80.19 81 THR A O 1
ATOM 672 N N . GLU A 1 82 ? 7.498 7.514 -2.613 1.00 84.38 82 GLU A N 1
ATOM 673 C CA . GLU A 1 82 ? 6.418 8.409 -2.189 1.00 84.38 82 GLU A CA 1
ATOM 674 C C . GLU A 1 82 ? 5.058 7.744 -2.393 1.00 84.38 82 GLU A C 1
ATOM 676 O O . GLU A 1 82 ? 4.232 7.757 -1.482 1.00 84.38 82 GLU A O 1
ATOM 681 N N . LYS A 1 83 ? 4.847 7.101 -3.550 1.00 85.69 83 LYS A N 1
ATOM 682 C CA . LYS A 1 83 ? 3.623 6.339 -3.832 1.00 85.69 83 LYS A CA 1
ATOM 683 C C . LYS A 1 83 ? 3.442 5.175 -2.870 1.00 85.69 83 LYS A C 1
ATOM 685 O O . LYS A 1 83 ? 2.363 5.004 -2.312 1.00 85.69 83 LYS A O 1
ATOM 690 N N . TRP A 1 84 ? 4.505 4.411 -2.634 1.00 87.50 84 TRP A N 1
ATOM 691 C CA . TRP A 1 84 ? 4.479 3.300 -1.691 1.00 87.50 84 TRP A CA 1
ATOM 692 C C . TRP A 1 84 ? 4.093 3.764 -0.276 1.00 87.50 84 TRP A C 1
ATOM 694 O O . TRP A 1 84 ? 3.172 3.207 0.328 1.00 87.50 84 TRP A O 1
ATOM 704 N N . LYS A 1 85 ? 4.716 4.843 0.221 1.00 89.88 85 LYS A N 1
ATOM 705 C CA . LYS A 1 85 ? 4.381 5.451 1.520 1.00 89.88 85 LYS A CA 1
ATOM 706 C C . LYS A 1 85 ? 2.945 5.973 1.556 1.00 89.88 85 LYS A C 1
ATOM 708 O O . LYS A 1 85 ? 2.250 5.749 2.545 1.00 89.88 85 LYS A O 1
ATOM 713 N N . LEU A 1 86 ? 2.491 6.629 0.487 1.00 91.75 86 LEU A N 1
ATOM 714 C CA . LEU A 1 86 ? 1.120 7.118 0.359 1.00 91.75 86 LEU A CA 1
ATOM 715 C C . LEU A 1 86 ? 0.121 5.966 0.478 1.00 91.75 86 LEU A C 1
ATOM 717 O O . LEU A 1 86 ? -0.766 6.021 1.325 1.00 91.75 86 LEU A O 1
ATOM 721 N N . TRP A 1 87 ? 0.270 4.910 -0.322 1.00 92.50 87 TRP A N 1
ATOM 722 C CA . TRP A 1 87 ? -0.648 3.772 -0.289 1.00 92.50 87 TRP A CA 1
ATOM 723 C C . TRP A 1 87 ? -0.633 3.058 1.060 1.00 92.50 87 TRP A C 1
ATOM 725 O O . TRP A 1 87 ? -1.700 2.731 1.574 1.00 92.50 87 TRP A O 1
ATOM 735 N N . LYS A 1 88 ? 0.540 2.889 1.687 1.00 94.31 88 LYS A N 1
ATOM 736 C CA . LYS A 1 88 ? 0.638 2.358 3.055 1.00 94.31 88 LYS A CA 1
ATOM 737 C C . LYS A 1 88 ? -0.202 3.180 4.036 1.00 94.31 88 LYS A C 1
ATOM 739 O O . LYS A 1 88 ? -0.965 2.612 4.818 1.00 94.31 88 LYS A O 1
ATOM 744 N N . THR A 1 89 ? -0.071 4.506 3.998 1.00 95.38 89 THR A N 1
ATOM 745 C CA . THR A 1 89 ? -0.858 5.412 4.845 1.00 95.38 89 THR A CA 1
ATOM 746 C C . THR A 1 89 ? -2.350 5.280 4.552 1.00 95.38 89 THR A C 1
ATOM 748 O O . THR A 1 89 ? -3.134 5.104 5.479 1.00 95.38 89 THR A O 1
ATOM 751 N N . ARG A 1 90 ? -2.751 5.247 3.277 1.00 94.62 90 ARG A N 1
ATOM 752 C CA . ARG A 1 90 ? -4.161 5.104 2.890 1.00 94.62 90 ARG A CA 1
ATOM 753 C C . ARG A 1 90 ? -4.775 3.771 3.314 1.00 94.62 90 ARG A C 1
ATOM 755 O O . ARG A 1 90 ? -5.915 3.759 3.762 1.00 94.62 90 ARG A O 1
ATOM 762 N N . PHE A 1 91 ? -4.031 2.667 3.240 1.00 95.56 91 PHE A N 1
ATOM 763 C CA . PHE A 1 91 ? -4.476 1.384 3.791 1.00 95.56 91 PHE A CA 1
ATOM 764 C C . PHE A 1 91 ? -4.690 1.450 5.305 1.00 95.56 91 PHE A C 1
ATOM 766 O O . PHE A 1 91 ? -5.645 0.871 5.817 1.00 95.56 91 PHE A O 1
ATOM 773 N N . ARG A 1 92 ? -3.813 2.154 6.027 1.00 95.44 92 ARG A N 1
ATOM 774 C CA . ARG A 1 92 ? -3.916 2.318 7.482 1.00 95.44 92 ARG A CA 1
ATOM 775 C C . ARG A 1 92 ? -5.110 3.181 7.888 1.00 95.44 92 ARG A C 1
ATOM 777 O O . ARG A 1 92 ? -5.739 2.902 8.902 1.00 95.44 92 ARG A O 1
ATOM 784 N N . GLU A 1 93 ? -5.402 4.212 7.106 1.00 94.06 93 GLU A N 1
ATOM 785 C CA . GLU A 1 93 ? -6.494 5.164 7.341 1.00 94.06 93 GLU A CA 1
ATOM 786 C C . GLU A 1 93 ? -7.853 4.676 6.829 1.00 94.06 93 GLU A C 1
ATOM 788 O O . GLU A 1 93 ? -8.867 5.330 7.063 1.00 94.06 93 GLU A O 1
ATOM 793 N N . TYR A 1 94 ? -7.902 3.555 6.112 1.00 91.81 94 TYR A N 1
ATOM 794 C CA . TYR A 1 94 ? -9.142 3.070 5.531 1.00 91.81 94 TYR A CA 1
ATOM 795 C C . TYR A 1 94 ? -10.128 2.583 6.609 1.00 91.81 94 TYR A C 1
ATOM 797 O O . TYR A 1 94 ? -9.822 1.681 7.389 1.00 91.81 94 TYR A O 1
ATOM 805 N N . GLN A 1 95 ? -11.331 3.169 6.614 1.00 87.81 95 GLN A N 1
ATOM 806 C CA . GLN A 1 95 ? -12.419 2.897 7.568 1.00 87.81 95 GLN A CA 1
ATOM 807 C C . GLN A 1 95 ? -13.702 2.408 6.873 1.00 87.81 95 GLN A C 1
ATOM 809 O O . GLN A 1 95 ? -14.807 2.744 7.290 1.00 87.81 95 GLN A O 1
ATOM 814 N N . GLY A 1 96 ? -13.573 1.654 5.776 1.00 82.56 96 GLY A N 1
ATOM 815 C CA . GLY A 1 96 ? -14.733 1.005 5.158 1.00 82.56 96 GLY A CA 1
ATOM 816 C C . GLY A 1 96 ? -15.260 -0.161 5.996 1.00 82.56 96 GLY A C 1
ATOM 817 O O . GLY A 1 96 ? -15.055 -0.218 7.205 1.00 82.56 96 GLY A O 1
ATOM 818 N N . ASN A 1 97 ? -15.931 -1.124 5.356 1.00 85.75 97 ASN A N 1
ATOM 819 C CA . ASN A 1 97 ? -16.478 -2.276 6.081 1.00 85.75 97 ASN A CA 1
ATOM 820 C C . ASN A 1 97 ? -15.406 -3.018 6.912 1.00 85.75 97 ASN A C 1
ATOM 822 O O . ASN A 1 97 ? -14.238 -3.076 6.519 1.00 85.75 97 ASN A O 1
ATOM 826 N N . ASP A 1 98 ? -15.820 -3.607 8.037 1.00 87.25 98 ASP A N 1
ATOM 827 C CA . ASP A 1 98 ? -14.933 -4.214 9.039 1.00 87.25 98 ASP A CA 1
ATOM 828 C C . ASP A 1 98 ? -13.925 -5.217 8.467 1.00 87.25 98 ASP A C 1
ATOM 830 O O . ASP A 1 98 ? -12.764 -5.253 8.883 1.00 87.25 98 ASP A O 1
ATOM 834 N N . GLU A 1 99 ? -14.351 -6.063 7.531 1.00 87.44 99 GLU A N 1
ATOM 835 C CA . GLU A 1 99 ? -13.480 -7.076 6.934 1.00 87.44 99 GLU A CA 1
ATOM 836 C C . GLU A 1 99 ? -12.429 -6.435 6.030 1.00 87.44 99 GLU A C 1
ATOM 838 O O . GLU A 1 99 ? -11.235 -6.714 6.163 1.00 87.44 99 GLU A O 1
ATOM 843 N N . CYS A 1 100 ? -12.852 -5.522 5.158 1.00 88.56 100 CYS A N 1
ATOM 844 C CA . CYS A 1 100 ? -11.970 -4.794 4.259 1.00 88.56 100 CYS A CA 1
ATOM 845 C C . CYS A 1 100 ? -10.980 -3.922 5.041 1.00 88.56 100 CYS A C 1
ATOM 847 O O . CYS A 1 100 ? -9.786 -3.943 4.742 1.00 88.56 100 CYS A O 1
ATOM 849 N N . ALA A 1 101 ? -11.430 -3.253 6.106 1.00 91.75 101 ALA A N 1
ATOM 850 C CA . ALA A 1 101 ? -10.573 -2.488 7.009 1.00 91.75 101 ALA A CA 1
ATOM 851 C C . ALA A 1 101 ? -9.500 -3.368 7.671 1.00 91.75 101 ALA A C 1
ATOM 853 O O . ALA A 1 101 ? -8.320 -3.013 7.673 1.00 91.75 101 ALA A O 1
ATOM 854 N N . LYS A 1 102 ? -9.863 -4.560 8.161 1.00 94.12 102 LYS A N 1
ATOM 855 C CA . LYS A 1 102 ? -8.897 -5.506 8.751 1.00 94.12 102 LYS A CA 1
ATOM 856 C C . LYS A 1 102 ? -7.855 -5.981 7.737 1.00 94.12 102 LYS A C 1
ATOM 858 O O . LYS A 1 102 ? -6.674 -6.069 8.075 1.00 94.12 102 LYS A O 1
ATOM 863 N N . VAL A 1 103 ? -8.262 -6.304 6.508 1.00 94.44 103 VAL A N 1
ATOM 864 C CA . VAL A 1 103 ? -7.326 -6.749 5.457 1.00 94.44 103 VAL A CA 1
ATOM 865 C C . VAL A 1 103 ? -6.416 -5.597 5.017 1.00 94.44 103 VAL A C 1
ATOM 867 O O . VAL A 1 103 ? -5.204 -5.790 4.912 1.00 94.44 103 VAL A O 1
ATOM 870 N N . ALA A 1 104 ? -6.966 -4.393 4.850 1.00 94.81 104 ALA A N 1
ATOM 871 C CA . ALA A 1 104 ? -6.213 -3.177 4.551 1.00 94.81 104 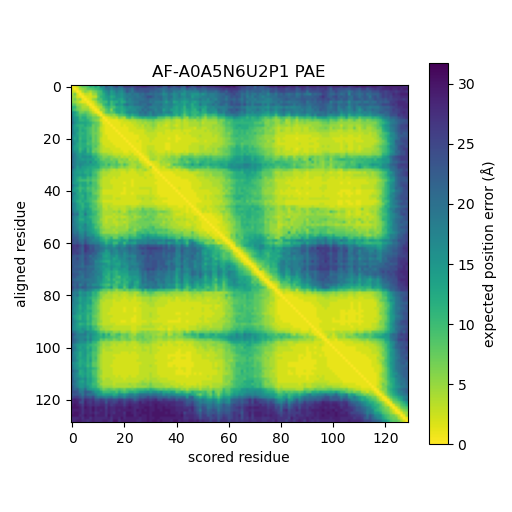ALA A CA 1
ATOM 872 C C . ALA A 1 104 ? -5.148 -2.886 5.621 1.00 94.81 104 ALA A C 1
ATOM 874 O O . ALA A 1 104 ? -3.975 -2.701 5.297 1.00 94.81 104 ALA A O 1
ATOM 875 N N . GLN A 1 105 ? -5.514 -2.941 6.905 1.00 96.38 105 GLN A N 1
ATOM 876 C CA . GLN A 1 105 ? -4.567 -2.741 8.004 1.00 96.38 105 GLN A CA 1
ATOM 877 C C . GLN A 1 105 ? -3.440 -3.780 8.000 1.00 96.38 105 GLN A C 1
ATOM 879 O O . GLN A 1 105 ? -2.274 -3.417 8.153 1.00 96.38 105 GLN A O 1
ATOM 884 N N . LYS A 1 106 ? -3.753 -5.061 7.763 1.00 96.06 106 LYS A N 1
ATOM 885 C CA . LYS A 1 106 ? -2.730 -6.114 7.641 1.00 96.06 106 LYS A CA 1
ATOM 886 C C . LYS A 1 106 ? -1.758 -5.834 6.495 1.00 96.06 106 LYS A C 1
ATOM 888 O O . LYS A 1 106 ? -0.551 -5.986 6.680 1.00 96.06 106 LYS A O 1
ATOM 893 N N . ALA A 1 107 ? -2.263 -5.395 5.342 1.00 95.50 107 ALA A N 1
ATOM 894 C CA . ALA A 1 107 ? -1.421 -4.999 4.218 1.00 95.50 107 ALA A CA 1
ATOM 895 C C . ALA A 1 107 ? -0.511 -3.817 4.592 1.00 95.50 107 ALA A C 1
ATOM 897 O O . ALA A 1 107 ? 0.694 -3.888 4.357 1.00 95.50 107 ALA A O 1
ATOM 898 N N . ALA A 1 108 ? -1.036 -2.786 5.263 1.00 96.19 108 ALA A N 1
ATOM 899 C CA . ALA A 1 108 ? -0.231 -1.657 5.737 1.00 96.19 108 ALA A CA 1
ATOM 900 C C . ALA A 1 108 ? 0.877 -2.084 6.716 1.00 96.19 108 ALA A C 1
ATOM 902 O O . ALA A 1 108 ? 1.997 -1.577 6.637 1.00 96.19 108 ALA A O 1
ATOM 903 N N . CYS A 1 109 ? 0.587 -3.014 7.632 1.00 96.19 109 CYS A N 1
ATOM 904 C CA . CYS A 1 109 ? 1.582 -3.580 8.546 1.00 96.19 109 CYS A CA 1
ATOM 905 C C . CYS A 1 109 ? 2.690 -4.325 7.794 1.00 96.19 109 CYS A C 1
ATOM 907 O O . CYS A 1 109 ? 3.866 -4.139 8.104 1.00 96.19 109 CYS A O 1
ATOM 909 N N . LEU A 1 110 ? 2.333 -5.131 6.788 1.00 94.56 110 LEU A N 1
ATOM 910 C CA . LEU A 1 110 ? 3.317 -5.832 5.967 1.00 94.56 110 LEU A CA 1
ATOM 911 C C . LEU A 1 110 ? 4.180 -4.849 5.169 1.00 94.56 110 LEU A C 1
ATOM 913 O O . LEU A 1 110 ? 5.400 -4.983 5.169 1.00 94.56 110 LEU A O 1
ATOM 917 N N . MET A 1 111 ? 3.575 -3.834 4.547 1.00 93.31 111 MET A N 1
ATOM 918 C CA . MET A 1 111 ? 4.320 -2.794 3.828 1.00 93.31 111 MET A CA 1
ATOM 919 C C . MET A 1 111 ? 5.333 -2.090 4.738 1.00 93.31 111 MET A C 1
ATOM 921 O O . MET A 1 111 ? 6.467 -1.858 4.332 1.00 93.31 111 MET A O 1
ATOM 925 N N . ASP A 1 112 ? 4.950 -1.795 5.982 1.00 94.06 112 ASP A N 1
ATOM 926 C CA . ASP A 1 112 ? 5.837 -1.182 6.973 1.00 94.06 112 ASP A CA 1
ATOM 927 C C . ASP A 1 112 ? 7.022 -2.086 7.348 1.00 94.06 112 ASP A C 1
ATOM 929 O O . ASP A 1 112 ? 8.159 -1.622 7.442 1.00 94.06 112 ASP A O 1
ATOM 933 N N . ALA A 1 113 ? 6.773 -3.386 7.529 1.00 92.25 113 ALA A N 1
ATOM 934 C CA . ALA A 1 113 ? 7.821 -4.364 7.807 1.00 92.25 113 ALA A CA 1
ATOM 935 C C . ALA A 1 113 ? 8.792 -4.513 6.625 1.00 92.25 113 ALA A C 1
ATOM 937 O O . ALA A 1 113 ? 10.002 -4.606 6.826 1.00 92.25 113 ALA A O 1
ATOM 938 N N . LEU A 1 114 ? 8.279 -4.505 5.393 1.00 89.38 114 LEU A N 1
ATOM 939 C CA . LEU A 1 114 ? 9.097 -4.581 4.183 1.00 89.38 114 LEU A CA 1
ATOM 940 C C . LEU A 1 114 ? 9.990 -3.348 4.022 1.00 89.38 114 LEU A C 1
ATOM 942 O O . LEU A 1 114 ? 11.181 -3.502 3.762 1.00 89.38 114 LEU A O 1
ATOM 946 N N . GLU A 1 115 ? 9.458 -2.144 4.257 1.00 86.69 115 GLU A N 1
ATOM 947 C CA . GLU A 1 115 ? 10.259 -0.912 4.242 1.00 86.69 115 GLU A CA 1
ATOM 948 C C . GLU A 1 115 ? 11.440 -0.994 5.215 1.00 86.69 115 GLU A C 1
ATOM 950 O O . GLU A 1 115 ? 12.578 -0.741 4.819 1.00 86.69 115 GLU A O 1
ATOM 955 N N . LYS A 1 116 ? 11.182 -1.391 6.468 1.00 86.38 116 LYS A N 1
ATOM 956 C CA . LYS A 1 116 ? 12.195 -1.471 7.537 1.00 86.38 116 LYS A CA 1
ATOM 957 C C . LYS A 1 116 ? 13.283 -2.506 7.256 1.00 86.38 116 LYS A C 1
ATOM 959 O O . LYS A 1 116 ? 14.454 -2.264 7.551 1.00 86.38 116 LYS A O 1
ATOM 964 N N . ASN A 1 117 ? 12.907 -3.644 6.675 1.00 80.81 117 ASN A N 1
ATOM 965 C CA . ASN A 1 117 ? 13.856 -4.701 6.328 1.00 80.81 117 ASN A CA 1
ATOM 966 C C . ASN A 1 117 ? 14.724 -4.331 5.117 1.00 80.81 117 ASN A C 1
ATOM 968 O O . ASN A 1 117 ? 15.863 -4.771 5.046 1.00 80.81 117 ASN A O 1
ATOM 972 N N . LEU A 1 118 ? 14.227 -3.500 4.196 1.00 69.50 118 LEU A N 1
ATOM 973 C CA . LEU A 1 118 ? 15.017 -3.012 3.059 1.00 69.50 118 LEU A CA 1
ATOM 974 C C . LEU A 1 118 ? 15.940 -1.837 3.412 1.00 69.50 118 LEU A C 1
ATOM 976 O O . LEU A 1 118 ? 16.924 -1.615 2.717 1.00 69.50 118 LEU A O 1
ATOM 980 N N . THR A 1 119 ? 15.642 -1.087 4.480 1.00 60.53 119 THR A N 1
ATOM 981 C CA . THR A 1 119 ? 16.491 0.027 4.953 1.00 60.53 119 THR A CA 1
ATOM 982 C C . THR A 1 119 ? 17.515 -0.374 6.009 1.00 60.53 119 THR A C 1
ATOM 984 O O . THR A 1 119 ? 18.446 0.389 6.255 1.00 60.53 119 THR A O 1
ATOM 987 N N . SER A 1 120 ? 17.374 -1.545 6.633 1.00 49.19 120 SER A N 1
ATOM 988 C CA . SER A 1 120 ? 18.405 -2.074 7.525 1.00 49.19 120 SER A CA 1
ATOM 989 C C . SER A 1 120 ? 19.573 -2.592 6.681 1.00 49.19 120 SER A C 1
ATOM 991 O O . SER A 1 120 ? 19.382 -3.570 5.955 1.00 49.19 120 SER A O 1
ATOM 993 N N . PRO A 1 121 ? 20.779 -1.988 6.737 1.00 45.59 121 PRO A N 1
ATOM 994 C CA . PRO A 1 121 ? 21.947 -2.656 6.191 1.00 45.59 121 PRO A CA 1
ATOM 995 C C . PRO A 1 121 ? 22.094 -3.970 6.954 1.00 45.59 121 PRO A C 1
ATOM 997 O O . PRO A 1 121 ? 21.953 -3.998 8.180 1.00 45.59 121 PRO A O 1
ATOM 1000 N N . HIS A 1 122 ? 22.337 -5.059 6.231 1.00 44.25 122 HIS A N 1
ATOM 1001 C CA . HIS A 1 122 ? 22.786 -6.299 6.838 1.00 44.25 122 HIS A CA 1
ATOM 1002 C C . HIS A 1 122 ? 24.046 -5.941 7.634 1.00 44.25 122 HIS A C 1
ATOM 1004 O O . HIS A 1 122 ? 25.097 -5.675 7.060 1.00 44.25 122 HIS A O 1
ATOM 1010 N N . VAL A 1 123 ? 23.918 -5.811 8.954 1.00 43.28 123 VAL A N 1
ATOM 1011 C CA . VAL A 1 123 ? 25.073 -5.710 9.836 1.00 43.28 123 VAL A CA 1
ATOM 1012 C C . VAL A 1 123 ? 25.714 -7.082 9.733 1.00 43.28 123 VAL A C 1
ATOM 1014 O O . VAL A 1 123 ? 25.202 -8.050 10.294 1.00 43.28 123 VAL A O 1
ATOM 1017 N N . ASP A 1 124 ? 26.753 -7.184 8.908 1.00 43.69 124 ASP A N 1
ATOM 1018 C CA . ASP A 1 124 ? 27.656 -8.322 8.911 1.00 43.69 124 ASP A CA 1
ATOM 1019 C C . ASP A 1 124 ? 28.116 -8.512 10.356 1.00 43.69 124 ASP A C 1
ATOM 1021 O O . ASP A 1 124 ? 28.817 -7.674 10.930 1.00 43.69 124 ASP A O 1
ATOM 1025 N N . GLN A 1 125 ? 27.650 -9.591 10.983 1.00 40.38 125 GLN A N 1
ATOM 1026 C CA . GLN A 1 125 ? 28.213 -10.020 12.249 1.00 40.38 125 GLN A CA 1
ATOM 1027 C C . GLN A 1 125 ? 29.685 -10.358 11.986 1.00 40.38 125 GLN A C 1
ATOM 1029 O O . GLN A 1 125 ? 29.961 -11.189 11.114 1.00 40.38 125 GLN A O 1
ATOM 1034 N N . PRO A 1 126 ? 30.646 -9.752 12.705 1.00 48.06 126 PRO A N 1
ATOM 1035 C CA . PRO A 1 126 ? 32.029 -10.159 12.570 1.00 48.06 126 PRO A CA 1
ATOM 1036 C C . PRO A 1 126 ? 32.126 -11.605 13.052 1.00 48.06 126 PRO A C 1
ATOM 1038 O O . PRO A 1 126 ? 31.731 -11.930 14.173 1.00 48.06 126 PRO A O 1
ATOM 1041 N N . SER A 1 127 ? 32.627 -12.475 12.178 1.00 47.84 127 SER A N 1
ATOM 1042 C CA . SER A 1 127 ? 32.992 -13.839 12.539 1.00 47.84 127 SER A CA 1
ATOM 1043 C C . SER A 1 127 ? 34.100 -13.761 13.584 1.00 47.84 127 SER A C 1
ATOM 1045 O O . SER A 1 127 ? 35.258 -13.513 13.255 1.00 47.84 127 SER A O 1
ATOM 1047 N N . THR A 1 128 ? 33.742 -13.917 14.856 1.00 52.75 128 THR A N 1
ATOM 1048 C CA . THR A 1 128 ? 34.710 -14.150 15.926 1.00 52.75 128 THR A CA 1
ATOM 1049 C C . THR A 1 128 ? 35.360 -15.502 15.670 1.00 52.75 128 THR A C 1
ATOM 1051 O O . THR A 1 128 ? 34.707 -16.537 15.807 1.00 52.75 128 THR A O 1
ATOM 1054 N N . THR A 1 129 ? 36.618 -15.453 15.234 1.00 59.22 129 THR A N 1
ATOM 1055 C CA . THR A 1 129 ? 37.574 -16.563 15.314 1.00 59.22 129 THR A CA 1
ATOM 1056 C C . THR A 1 129 ? 38.285 -16.487 16.656 1.00 59.22 129 THR A C 1
ATOM 1058 O O . THR A 1 129 ? 38.563 -15.344 17.087 1.00 59.22 129 THR A O 1
#

Solvent-accessible surface area (backbone atoms only — not comparable to full-atom values): 7562 Å² total; per-residue (Å²): 133,84,65,43,68,85,70,74,52,72,71,90,46,69,46,44,46,55,48,25,46,38,50,39,74,76,44,96,59,61,83,68,59,27,57,52,25,39,44,54,24,21,53,43,40,68,76,46,36,67,64,54,51,49,51,45,49,45,55,75,76,34,94,62,75,71,92,64,93,55,54,82,93,44,34,63,88,73,59,42,71,66,53,54,52,49,52,36,51,51,28,58,68,43,77,65,60,74,67,54,25,52,46,20,35,52,25,23,53,50,52,52,52,52,52,54,61,72,68,48,74,82,74,78,74,79,81,83,125

Nearest PDB structures (foldseek):
  8rbz-assembly1_o  TM=4.725E-01  e=6.778E+00  Homo sapiens
  7vvn-assembly1_R  TM=2.428E-01  e=4.962E+00  Homo sapiens